Protein AF-N1QVI1-F1 (afdb_monomer_lite)

Structure (mmCIF, N/CA/C/O backbone):
data_AF-N1QVI1-F1
#
_entry.id   AF-N1QVI1-F1
#
loop_
_atom_site.group_PDB
_atom_site.id
_atom_site.type_symbol
_atom_site.label_atom_id
_atom_site.label_alt_id
_atom_site.label_comp_id
_atom_site.label_asym_id
_atom_site.label_entity_id
_atom_site.label_seq_id
_atom_site.pdbx_PDB_ins_code
_atom_site.Cartn_x
_atom_site.Cartn_y
_atom_site.Cartn_z
_atom_site.occupancy
_atom_site.B_iso_or_equiv
_atom_site.auth_seq_id
_atom_site.auth_comp_id
_atom_site.auth_asym_id
_atom_site.auth_atom_id
_atom_site.pdbx_PDB_model_num
ATOM 1 N N . MET A 1 1 ? -6.218 15.085 -15.668 1.00 35.78 1 MET A N 1
ATOM 2 C CA . MET A 1 1 ? -5.219 14.094 -15.219 1.00 35.78 1 MET A CA 1
ATOM 3 C C . MET A 1 1 ? -5.802 12.725 -15.491 1.00 35.78 1 MET A C 1
ATOM 5 O O . MET A 1 1 ? -6.701 12.323 -14.772 1.00 35.78 1 MET A O 1
ATOM 9 N N . ALA A 1 2 ? -5.383 12.077 -16.571 1.00 37.12 2 ALA A N 1
ATOM 10 C CA . ALA A 1 2 ? -5.749 10.697 -16.863 1.00 37.12 2 ALA A CA 1
ATOM 11 C C . ALA A 1 2 ? -4.432 9.932 -16.987 1.00 37.12 2 ALA A C 1
ATOM 13 O O . ALA A 1 2 ? -3.687 10.149 -17.939 1.00 37.12 2 ALA A O 1
ATOM 14 N N . ALA A 1 3 ? -4.107 9.132 -15.975 1.00 42.97 3 ALA A N 1
ATOM 15 C CA . ALA A 1 3 ? -3.075 8.118 -16.097 1.00 42.97 3 ALA A CA 1
ATOM 16 C C . ALA A 1 3 ? -3.731 6.927 -16.801 1.00 42.97 3 ALA A C 1
ATOM 18 O O . ALA A 1 3 ? -4.469 6.162 -16.189 1.00 42.97 3 ALA A O 1
ATOM 19 N N . THR A 1 4 ? -3.560 6.845 -18.118 1.00 50.41 4 THR A N 1
ATOM 20 C CA . THR A 1 4 ? -3.951 5.683 -18.921 1.00 50.41 4 THR A CA 1
ATOM 21 C C . THR A 1 4 ? -2.720 4.803 -19.076 1.00 50.41 4 THR A C 1
ATOM 23 O O . THR A 1 4 ? -1.844 5.111 -19.882 1.00 50.41 4 THR A O 1
ATOM 26 N N . GLY A 1 5 ? -2.632 3.748 -18.275 1.00 44.97 5 GLY A N 1
ATOM 27 C CA . GLY A 1 5 ? -1.509 2.816 -18.294 1.00 44.97 5 GLY A CA 1
ATOM 28 C C . GLY A 1 5 ? -1.840 1.569 -17.491 1.00 44.97 5 GLY A C 1
ATOM 29 O O . GLY A 1 5 ? -1.283 1.362 -16.425 1.00 44.97 5 GLY A O 1
ATOM 30 N N . GLY A 1 6 ? -2.818 0.807 -17.965 1.00 54.44 6 GLY A N 1
ATOM 31 C CA . GLY A 1 6 ? -3.192 -0.492 -17.420 1.00 54.44 6 GLY A CA 1
ATOM 32 C C . GLY A 1 6 ? -4.305 -1.076 -18.276 1.00 54.44 6 GLY A C 1
ATOM 33 O O . GLY A 1 6 ? -5.208 -0.348 -18.693 1.00 54.44 6 GLY A O 1
ATOM 34 N N . SER A 1 7 ? -4.216 -2.361 -18.595 1.00 58.31 7 SER A N 1
ATOM 35 C CA . SER A 1 7 ? -5.334 -3.105 -19.183 1.00 58.31 7 SER A CA 1
ATOM 36 C C . SER A 1 7 ? -6.578 -3.010 -18.279 1.00 58.31 7 SER A C 1
ATOM 38 O O . SER A 1 7 ? -6.454 -2.791 -17.072 1.00 58.31 7 SER A O 1
ATOM 40 N N . ASP A 1 8 ? -7.788 -3.185 -18.825 1.00 60.81 8 ASP A N 1
ATOM 41 C CA . ASP A 1 8 ? -9.035 -3.140 -18.031 1.00 60.81 8 ASP A CA 1
ATOM 42 C C . ASP A 1 8 ? -8.995 -4.112 -16.827 1.00 60.81 8 ASP A C 1
ATOM 44 O O . ASP A 1 8 ? -9.568 -3.850 -15.767 1.00 60.81 8 ASP A O 1
ATOM 48 N N . GLU A 1 9 ? -8.254 -5.218 -16.959 1.00 62.69 9 GLU A N 1
ATOM 49 C CA . GLU A 1 9 ? -8.021 -6.199 -15.894 1.00 62.69 9 GLU A CA 1
ATOM 50 C C . GLU A 1 9 ? -7.127 -5.658 -14.761 1.00 62.69 9 GLU A C 1
ATOM 52 O O . GLU A 1 9 ? -7.399 -5.905 -13.581 1.00 62.69 9 GLU A O 1
ATOM 57 N N . GLU A 1 10 ? -6.094 -4.880 -15.092 1.00 67.56 10 GLU A N 1
ATOM 58 C CA . GLU A 1 10 ? -5.179 -4.254 -14.128 1.00 67.56 10 GLU A CA 1
ATOM 59 C C . GLU A 1 10 ? -5.837 -3.093 -13.386 1.00 67.56 10 GLU A C 1
ATOM 61 O O . GLU A 1 10 ? -5.700 -2.990 -12.163 1.00 67.56 10 GLU A O 1
ATOM 66 N N . ALA A 1 11 ? -6.636 -2.283 -14.088 1.00 73.50 11 ALA A N 1
ATOM 67 C CA . ALA A 1 11 ? -7.488 -1.278 -13.455 1.00 73.50 11 ALA A CA 1
ATOM 68 C C . ALA A 1 11 ? -8.437 -1.936 -12.433 1.00 73.50 11 ALA A C 1
ATOM 70 O O . ALA A 1 11 ? -8.555 -1.478 -11.294 1.00 73.50 11 ALA A O 1
ATOM 71 N N . GLY A 1 12 ? -9.019 -3.089 -12.783 1.00 87.31 12 GLY A N 1
ATOM 72 C CA . GLY A 1 12 ? -9.864 -3.866 -11.877 1.00 87.31 12 GLY A CA 1
ATOM 73 C C . GLY A 1 12 ? -9.129 -4.453 -10.663 1.00 87.31 12 GLY A C 1
ATOM 74 O O . GLY A 1 12 ? -9.738 -4.654 -9.611 1.00 87.31 12 GLY A O 1
ATOM 75 N N . LEU A 1 13 ? -7.833 -4.762 -10.760 1.00 89.81 13 LEU A N 1
ATOM 76 C CA . LEU A 1 13 ? -7.024 -5.198 -9.611 1.00 89.81 13 LEU A CA 1
ATOM 77 C C . LEU A 1 13 ? -6.694 -4.029 -8.680 1.00 89.81 13 LEU A C 1
ATOM 79 O O . LEU A 1 13 ? -6.829 -4.163 -7.461 1.00 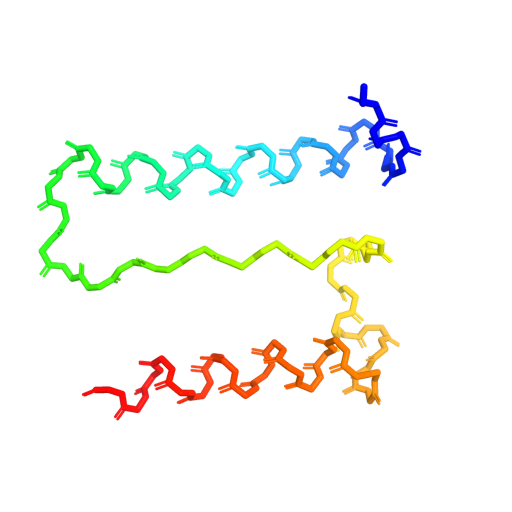89.81 13 LEU A O 1
ATOM 83 N N . ARG A 1 14 ? -6.330 -2.879 -9.252 1.00 90.69 14 ARG A N 1
ATOM 84 C CA . ARG A 1 14 ? -6.064 -1.643 -8.513 1.00 90.69 14 ARG A CA 1
ATOM 85 C C . ARG A 1 14 ? -7.280 -1.204 -7.699 1.00 90.69 14 ARG A C 1
ATOM 87 O O . ARG A 1 14 ? -7.180 -1.043 -6.482 1.00 90.69 14 ARG A O 1
ATOM 94 N N . ASP A 1 15 ? -8.433 -1.066 -8.348 1.00 93.88 15 ASP A N 1
ATOM 95 C CA . ASP A 1 15 ? -9.644 -0.559 -7.698 1.00 93.88 15 ASP A CA 1
ATOM 96 C C . ASP A 1 15 ? -10.147 -1.510 -6.604 1.00 93.88 15 ASP A C 1
ATOM 98 O O . ASP A 1 15 ? -10.617 -1.062 -5.556 1.00 93.88 15 ASP A O 1
ATOM 102 N N . ARG A 1 16 ? -9.963 -2.827 -6.779 1.00 94.31 16 ARG A N 1
ATOM 103 C CA . ARG A 1 16 ? -10.230 -3.817 -5.722 1.00 94.31 16 ARG A CA 1
ATOM 104 C C . ARG A 1 16 ? -9.327 -3.636 -4.504 1.00 94.31 16 ARG A C 1
ATOM 106 O O . ARG A 1 16 ? -9.817 -3.733 -3.379 1.00 94.31 16 ARG A O 1
ATOM 113 N N . GLY A 1 17 ? -8.037 -3.369 -4.708 1.00 94.56 17 GLY A N 1
ATOM 114 C CA . GLY A 1 17 ? -7.099 -3.088 -3.618 1.00 94.56 17 GLY A CA 1
ATOM 115 C C . GLY A 1 17 ? -7.503 -1.848 -2.816 1.00 94.56 17 GLY A C 1
ATOM 116 O O . GLY A 1 17 ? -7.575 -1.901 -1.587 1.00 94.56 17 GLY A O 1
ATOM 117 N N . VAL A 1 18 ? -7.857 -0.762 -3.513 1.00 96.06 18 VAL A N 1
ATOM 118 C CA . VAL A 1 18 ? -8.355 0.480 -2.894 1.00 96.06 18 VAL A CA 1
ATOM 119 C C . VAL A 1 18 ? -9.658 0.233 -2.135 1.00 96.06 18 VAL A C 1
ATOM 121 O O . VAL A 1 18 ? -9.790 0.647 -0.984 1.00 96.06 18 VAL A O 1
ATOM 124 N N . TRP A 1 19 ? -10.609 -0.484 -2.741 1.00 97.44 19 TRP A N 1
ATOM 125 C CA . TRP A 1 19 ? -11.879 -0.813 -2.098 1.00 97.44 19 TRP A CA 1
ATOM 126 C C . TRP A 1 19 ? -11.681 -1.601 -0.799 1.00 97.44 19 TRP A C 1
ATOM 128 O O . TRP A 1 19 ? -12.333 -1.302 0.202 1.00 97.44 19 TRP A O 1
ATOM 138 N N . TYR A 1 20 ? -10.768 -2.577 -0.784 1.00 97.25 20 TYR A N 1
ATOM 139 C CA . TYR A 1 20 ? -10.481 -3.370 0.411 1.00 97.25 20 TYR A CA 1
ATOM 140 C C . TYR A 1 20 ? -9.870 -2.514 1.527 1.00 97.25 20 TYR A C 1
ATOM 142 O O . TYR A 1 20 ? -10.318 -2.586 2.671 1.00 97.25 20 TYR A O 1
ATOM 150 N N . TYR A 1 21 ? -8.909 -1.652 1.185 1.00 97.56 21 TYR A N 1
ATOM 151 C CA . TYR A 1 21 ? -8.304 -0.700 2.116 1.00 97.56 21 TYR A CA 1
ATOM 152 C C . TYR A 1 21 ? -9.342 0.240 2.751 1.00 97.56 21 TYR A C 1
ATOM 154 O O . TYR A 1 21 ? -9.407 0.361 3.977 1.00 97.56 21 TYR A O 1
ATOM 162 N N . GLU A 1 22 ? -10.190 0.875 1.938 1.00 97.75 22 GLU A N 1
ATOM 163 C CA . GLU A 1 22 ? -11.241 1.767 2.439 1.00 97.75 22 GLU A CA 1
ATOM 164 C C . GLU A 1 22 ? -12.289 1.010 3.266 1.00 97.75 22 GLU A C 1
ATOM 166 O O . GLU A 1 22 ? -12.722 1.498 4.310 1.00 97.75 22 GLU A O 1
ATOM 171 N N . SER A 1 23 ? -12.642 -0.215 2.866 1.00 98.00 23 SER A N 1
ATOM 172 C CA . SER A 1 23 ? -13.586 -1.056 3.610 1.00 98.00 23 SER A CA 1
ATOM 173 C C . SER A 1 23 ? -13.046 -1.464 4.983 1.00 98.00 23 SER A C 1
ATOM 175 O O . SER A 1 23 ? -13.796 -1.426 5.957 1.00 98.00 23 SER A O 1
ATOM 177 N N . LEU A 1 24 ? -11.754 -1.802 5.089 1.00 9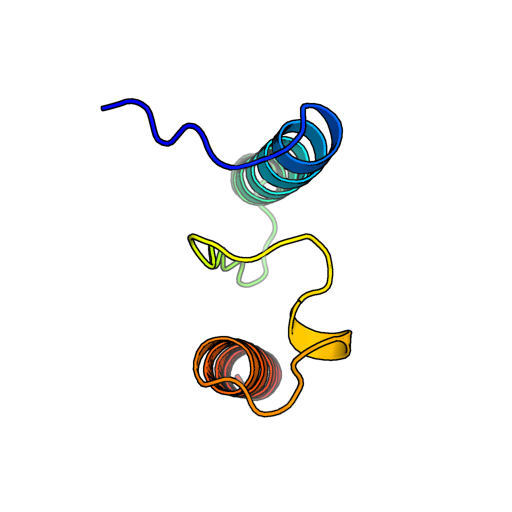7.62 24 LEU A N 1
ATOM 178 C CA . LEU A 1 24 ? -11.106 -2.109 6.371 1.00 97.62 24 LEU A CA 1
ATOM 179 C C . LEU A 1 24 ? -11.112 -0.906 7.320 1.00 97.62 24 LEU A C 1
ATOM 181 O O . LEU A 1 24 ? -11.404 -1.054 8.507 1.00 97.62 24 LEU A O 1
ATOM 185 N N . LYS A 1 25 ? -10.836 0.298 6.805 1.00 96.62 25 LYS A N 1
ATOM 186 C CA . LYS A 1 25 ? -10.938 1.525 7.608 1.00 96.62 25 LYS A CA 1
ATOM 187 C C . LYS A 1 25 ? -12.378 1.794 8.041 1.00 96.62 25 LYS A C 1
ATOM 189 O O . LYS A 1 25 ? -12.620 2.110 9.203 1.00 96.62 25 LYS A O 1
ATOM 194 N N . ALA A 1 26 ? -13.334 1.652 7.125 1.00 97.56 26 ALA A N 1
ATOM 195 C CA . ALA A 1 26 ? -14.742 1.935 7.385 1.00 97.56 26 ALA A CA 1
ATOM 196 C C . ALA A 1 26 ? -15.372 0.969 8.401 1.00 97.56 26 ALA A C 1
ATOM 198 O O . ALA A 1 26 ? -16.233 1.380 9.176 1.00 97.56 26 ALA A O 1
ATOM 199 N N . CYS A 1 27 ? -14.945 -0.297 8.432 1.00 97.12 27 CYS A N 1
ATOM 200 C CA . CYS A 1 27 ? -15.473 -1.286 9.372 1.00 97.12 27 CYS A CA 1
ATOM 201 C C . CYS A 1 27 ? -14.863 -1.199 10.782 1.00 97.12 27 CYS A C 1
ATOM 203 O O . CYS A 1 27 ? -15.238 -1.984 11.652 1.00 97.12 27 CYS A O 1
ATOM 205 N N . GLY A 1 28 ? -13.948 -0.253 11.023 1.00 95.88 28 GLY A N 1
ATOM 206 C CA . GLY A 1 28 ? -13.310 -0.068 12.325 1.00 95.88 28 GLY A CA 1
ATOM 207 C C . GLY A 1 28 ? -12.313 -1.171 12.672 1.00 95.88 28 GLY A C 1
ATOM 208 O O . GLY A 1 28 ? -12.176 -1.519 13.844 1.00 95.88 28 GLY A O 1
ATOM 209 N N . TYR A 1 29 ? -11.639 -1.745 11.669 1.00 96.94 29 TYR A N 1
ATOM 210 C CA . TYR A 1 29 ? -10.572 -2.714 11.901 1.00 96.94 29 TYR A CA 1
ATOM 211 C C . TYR A 1 29 ? -9.538 -2.153 12.892 1.00 96.94 29 TYR A C 1
ATOM 213 O O . TYR A 1 29 ? -9.015 -1.058 12.704 1.00 96.94 29 TYR A O 1
ATOM 221 N N . GLY A 1 30 ? -9.264 -2.899 13.967 1.00 95.88 30 GLY A N 1
ATOM 222 C CA . GLY A 1 30 ? -8.450 -2.427 15.096 1.00 95.88 30 GLY A CA 1
ATOM 223 C C . GLY A 1 30 ? -6.933 -2.518 14.901 1.00 95.88 30 GLY A C 1
ATOM 224 O O . GLY A 1 30 ? -6.195 -2.198 15.828 1.00 95.88 30 GLY A O 1
ATOM 225 N N . GLY A 1 31 ? -6.469 -2.997 13.745 1.00 94.62 31 GLY A N 1
ATOM 226 C CA . GLY A 1 31 ? -5.049 -3.061 13.398 1.00 94.62 31 GLY A CA 1
ATOM 227 C C . GLY A 1 31 ? -4.602 -1.903 12.504 1.00 94.62 31 GLY A C 1
ATOM 228 O O . GLY A 1 31 ? -5.411 -1.103 12.036 1.00 94.62 31 GLY A O 1
ATOM 229 N N . GLU A 1 32 ? -3.301 -1.841 12.225 1.00 95.44 32 GLU A N 1
ATOM 230 C CA . GLU A 1 32 ? -2.757 -0.897 11.248 1.00 95.44 32 GLU A CA 1
ATOM 231 C C . GLU A 1 32 ? -3.104 -1.322 9.819 1.00 95.44 32 GLU A C 1
ATOM 233 O O . GLU A 1 32 ? -3.072 -2.505 9.474 1.00 95.44 32 GLU A O 1
ATOM 238 N N . VAL A 1 33 ? -3.416 -0.340 8.973 1.00 95.62 33 VAL A N 1
ATOM 239 C CA . VAL A 1 33 ? -3.678 -0.556 7.550 1.00 95.62 33 VAL A CA 1
ATOM 240 C C . VAL A 1 33 ? -2.925 0.499 6.750 1.00 95.62 33 VAL A C 1
ATOM 242 O O . VAL A 1 33 ? -3.103 1.699 6.962 1.00 95.62 33 VAL A O 1
ATOM 245 N N . GLU A 1 34 ? -2.116 0.054 5.794 1.00 95.69 34 GLU A N 1
ATOM 246 C CA . GLU A 1 34 ? -1.393 0.912 4.857 1.00 95.69 34 GLU A CA 1
ATOM 247 C C . GLU A 1 34 ? -1.731 0.539 3.411 1.00 95.69 34 GLU A C 1
ATOM 249 O O . GLU A 1 34 ? -1.988 -0.624 3.104 1.00 95.69 34 GLU A O 1
ATOM 254 N N . LEU A 1 35 ? -1.700 1.531 2.519 1.00 95.38 35 LEU A N 1
ATOM 255 C CA . LEU A 1 35 ? -1.845 1.351 1.078 1.00 95.38 35 LEU A CA 1
ATOM 256 C C . LEU A 1 35 ? -0.622 1.958 0.382 1.00 95.38 35 LEU A C 1
ATOM 258 O O . LEU A 1 35 ? -0.259 3.104 0.651 1.00 95.38 35 LEU A O 1
ATOM 262 N N . LEU A 1 36 ? 0.002 1.188 -0.509 1.00 94.25 36 LEU A N 1
ATOM 263 C CA . LEU A 1 36 ? 1.068 1.639 -1.401 1.00 94.25 36 LEU A CA 1
ATOM 264 C C . LEU A 1 36 ? 0.612 1.405 -2.841 1.00 94.25 36 LEU A C 1
ATOM 266 O O . LEU A 1 36 ? 0.274 0.281 -3.204 1.00 94.25 36 LEU A O 1
ATOM 270 N N . GLU A 1 37 ? 0.635 2.457 -3.652 1.00 92.44 37 GLU A N 1
ATOM 271 C CA . GLU A 1 37 ? 0.417 2.368 -5.094 1.00 92.44 37 GLU A CA 1
ATOM 272 C C . GLU A 1 37 ? 1.760 2.550 -5.812 1.00 92.44 37 GLU A C 1
ATOM 274 O O . GLU A 1 37 ? 2.370 3.617 -5.747 1.00 92.44 37 GLU A O 1
ATOM 279 N N . SER A 1 38 ? 2.236 1.497 -6.479 1.00 92.50 38 SER A N 1
ATOM 280 C CA . SER A 1 38 ? 3.433 1.549 -7.321 1.00 92.50 38 SER A CA 1
ATOM 281 C C . SER A 1 38 ? 3.023 1.941 -8.739 1.00 92.50 38 SER A C 1
ATOM 283 O O . SER A 1 38 ? 2.600 1.095 -9.519 1.00 92.50 38 SER A O 1
ATOM 285 N N . MET A 1 39 ? 3.120 3.233 -9.058 1.00 89.56 39 MET A N 1
ATOM 286 C CA . MET A 1 39 ? 2.807 3.761 -10.396 1.00 89.56 39 MET A CA 1
ATOM 287 C C . MET A 1 39 ? 3.632 3.052 -11.475 1.00 89.56 39 MET A C 1
ATOM 289 O O . MET A 1 39 ? 4.748 2.635 -11.188 1.00 89.56 39 MET A O 1
ATOM 293 N N . ASP A 1 40 ? 3.140 2.970 -12.711 1.00 89.00 40 ASP A N 1
ATOM 294 C CA . ASP A 1 40 ? 3.863 2.412 -13.874 1.00 89.00 40 ASP A CA 1
ATOM 295 C C . ASP A 1 40 ? 4.408 0.981 -13.679 1.00 89.00 40 ASP A C 1
ATOM 297 O O . ASP A 1 40 ? 5.437 0.614 -14.253 1.00 89.00 40 ASP A O 1
ATOM 301 N N . GLU A 1 41 ? 3.768 0.185 -12.824 1.00 91.25 41 GLU A N 1
ATOM 302 C CA . GLU A 1 41 ? 4.113 -1.213 -12.5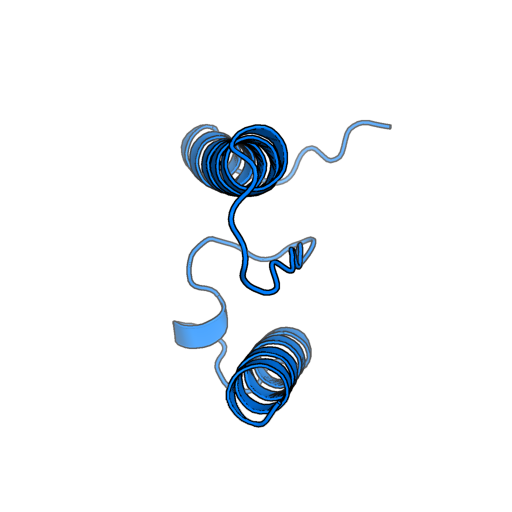91 1.00 91.25 41 GLU A CA 1
ATOM 303 C C . GLU A 1 41 ? 2.896 -2.113 -12.807 1.00 91.25 41 GLU A C 1
ATOM 305 O O . GLU A 1 41 ? 1.807 -1.839 -12.303 1.00 91.25 41 GLU A O 1
ATOM 310 N N . ASP A 1 42 ? 3.108 -3.212 -13.528 1.00 90.19 42 ASP A N 1
ATOM 311 C CA . ASP A 1 42 ? 2.066 -4.191 -13.830 1.00 90.19 42 ASP A CA 1
ATOM 312 C C . ASP A 1 42 ? 1.793 -5.116 -12.631 1.00 90.19 42 ASP A C 1
ATOM 314 O O . ASP A 1 42 ? 2.535 -5.171 -11.636 1.00 90.19 42 ASP A O 1
ATOM 318 N N . HIS A 1 43 ? 0.728 -5.913 -12.729 1.00 90.00 43 HIS A N 1
ATOM 319 C CA . HIS A 1 43 ? 0.400 -6.888 -11.693 1.00 90.00 43 HIS A CA 1
ATOM 320 C C . HIS A 1 43 ? 1.577 -7.848 -11.417 1.00 90.00 43 HIS A C 1
ATOM 322 O O . HIS A 1 43 ? 2.155 -8.450 -12.320 1.00 90.00 43 HIS A O 1
ATOM 328 N N . VAL A 1 44 ? 1.917 -8.024 -10.134 1.00 91.38 44 VAL A N 1
ATOM 329 C CA . VAL A 1 4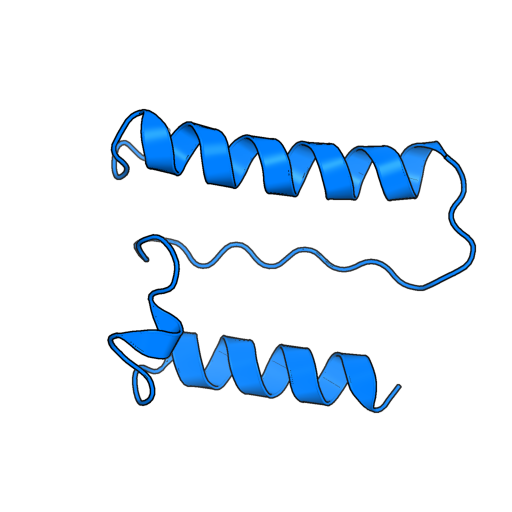4 ? 3.019 -8.893 -9.668 1.00 91.38 44 VAL A CA 1
ATOM 330 C C . VAL A 1 44 ? 4.408 -8.487 -10.194 1.00 91.38 44 VAL A C 1
ATOM 332 O O . VAL A 1 44 ? 5.318 -9.319 -10.285 1.00 91.38 44 VAL A O 1
ATOM 335 N N . PHE A 1 45 ? 4.625 -7.204 -10.502 1.00 93.94 45 PHE A N 1
ATOM 336 C CA . PHE A 1 45 ? 5.913 -6.719 -11.008 1.00 93.94 45 PHE A CA 1
ATOM 337 C C . PHE A 1 45 ? 7.121 -7.132 -10.153 1.00 93.94 45 PHE A C 1
ATOM 339 O O . PHE A 1 45 ? 8.190 -7.399 -10.695 1.00 93.94 45 PHE A O 1
ATOM 346 N N . TYR A 1 46 ? 6.972 -7.243 -8.831 1.00 93.88 46 TYR A N 1
ATOM 347 C CA . TYR A 1 46 ? 8.050 -7.631 -7.919 1.00 93.88 46 TYR A CA 1
ATOM 348 C C . TYR A 1 46 ? 8.511 -9.087 -8.101 1.00 93.88 46 TYR A C 1
ATOM 350 O O . TYR A 1 46 ? 9.650 -9.401 -7.766 1.00 93.88 46 TYR A O 1
ATOM 358 N N . CYS A 1 47 ? 7.681 -9.973 -8.662 1.00 95.31 47 CYS A N 1
ATOM 359 C CA . CYS A 1 47 ? 8.107 -11.323 -9.049 1.00 95.31 47 CYS A CA 1
ATOM 360 C C . CYS A 1 47 ? 8.861 -11.311 -10.383 1.00 95.31 47 CYS A C 1
ATOM 362 O O . CYS A 1 47 ? 9.817 -12.063 -10.559 1.00 95.31 47 CYS A O 1
ATOM 364 N N . MET A 1 48 ? 8.444 -10.449 -11.313 1.00 95.44 48 MET A N 1
ATOM 365 C CA . MET A 1 48 ? 9.017 -10.367 -12.661 1.00 95.44 48 MET A CA 1
ATOM 366 C C . MET A 1 48 ? 10.323 -9.561 -12.692 1.00 95.44 48 MET A C 1
ATOM 368 O O . MET A 1 48 ? 11.254 -9.886 -13.427 1.00 95.44 48 MET A O 1
ATOM 372 N N . LYS A 1 49 ? 10.405 -8.513 -11.868 1.00 96.00 49 LYS A N 1
ATOM 373 C CA . LYS A 1 49 ? 11.514 -7.559 -11.754 1.00 96.00 49 LYS A CA 1
ATOM 374 C C . LYS A 1 49 ? 11.969 -7.442 -10.288 1.00 96.00 49 LYS A C 1
ATOM 376 O O . LYS A 1 49 ? 11.945 -6.344 -9.726 1.00 96.00 49 LYS A O 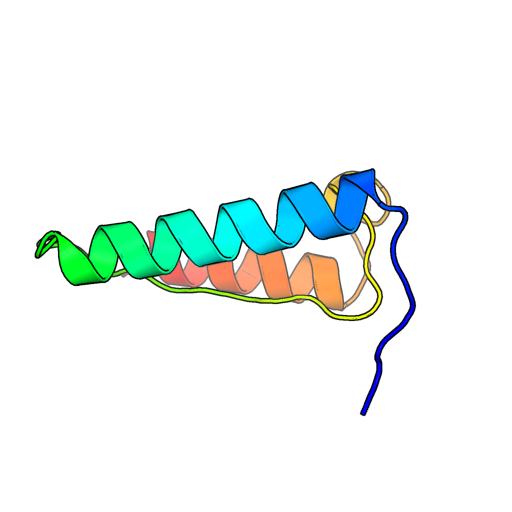1
ATOM 381 N N . PRO A 1 50 ? 12.437 -8.537 -9.655 1.00 95.56 50 PRO A N 1
ATOM 382 C CA . PRO A 1 50 ? 12.680 -8.594 -8.207 1.00 95.56 50 PRO A CA 1
ATOM 383 C C . PRO A 1 50 ? 13.798 -7.679 -7.701 1.00 95.56 50 PRO A C 1
ATOM 385 O O . PRO A 1 50 ? 13.908 -7.461 -6.501 1.00 95.56 50 PRO A O 1
ATOM 388 N N . ARG A 1 51 ? 14.640 -7.159 -8.601 1.00 96.44 51 ARG A N 1
ATOM 389 C CA . ARG A 1 51 ? 15.737 -6.229 -8.284 1.00 96.44 51 ARG A CA 1
ATOM 390 C C . ARG A 1 51 ? 15.485 -4.800 -8.772 1.00 96.44 51 ARG A C 1
ATOM 392 O O . ARG A 1 51 ? 16.410 -3.997 -8.764 1.00 96.44 51 ARG A O 1
ATOM 399 N N . SER A 1 52 ? 14.281 -4.498 -9.259 1.00 96.81 52 SER A N 1
ATOM 400 C CA . SER A 1 52 ? 13.918 -3.117 -9.590 1.00 96.81 52 SER A CA 1
ATOM 401 C C . SER A 1 52 ? 13.824 -2.274 -8.321 1.00 96.81 52 SER A C 1
ATOM 403 O O . SER A 1 52 ? 13.507 -2.795 -7.252 1.00 96.81 52 SER A O 1
ATOM 405 N N . GLU A 1 53 ? 14.064 -0.970 -8.442 1.00 96.62 53 GLU A N 1
ATOM 406 C CA . GLU A 1 53 ? 13.983 -0.038 -7.311 1.00 96.62 53 GLU A CA 1
ATOM 407 C C . GLU A 1 53 ? 12.610 -0.100 -6.629 1.00 96.62 53 GLU A C 1
ATOM 409 O O . GLU A 1 53 ? 12.541 -0.236 -5.412 1.00 96.62 53 GLU A O 1
ATOM 414 N N . LYS A 1 54 ? 11.521 -0.144 -7.409 1.00 96.38 54 LYS A N 1
ATOM 415 C CA . LYS A 1 54 ? 10.152 -0.279 -6.884 1.00 96.38 54 LYS A CA 1
ATOM 416 C C . LYS A 1 54 ? 9.900 -1.624 -6.200 1.00 96.38 54 LYS A C 1
ATOM 418 O O . LYS A 1 54 ? 9.140 -1.689 -5.238 1.00 96.38 54 LYS A O 1
ATOM 423 N N . ALA A 1 55 ? 10.518 -2.712 -6.671 1.00 96.88 55 ALA A N 1
ATOM 424 C CA . ALA A 1 55 ? 10.374 -4.014 -6.016 1.00 96.88 55 ALA A CA 1
ATOM 425 C C . ALA A 1 55 ? 11.115 -4.046 -4.676 1.00 96.88 55 ALA A C 1
ATOM 427 O O . ALA A 1 55 ? 10.606 -4.625 -3.718 1.00 96.88 55 ALA A O 1
ATOM 428 N N . ILE A 1 56 ? 12.285 -3.406 -4.606 1.00 97.00 56 ILE A N 1
ATOM 429 C CA . ILE A 1 56 ? 13.048 -3.249 -3.364 1.00 97.00 56 ILE A CA 1
ATOM 430 C C . ILE A 1 56 ? 12.270 -2.362 -2.385 1.00 97.00 56 ILE A C 1
ATOM 432 O O . ILE A 1 56 ? 12.073 -2.763 -1.244 1.00 97.00 56 ILE A O 1
ATOM 436 N N . GLU A 1 57 ? 11.729 -1.229 -2.841 1.00 97.12 57 GLU A N 1
ATOM 437 C CA . GLU A 1 57 ? 10.881 -0.346 -2.028 1.00 97.12 57 GLU A CA 1
ATOM 438 C C . GLU A 1 57 ? 9.664 -1.087 -1.448 1.00 97.1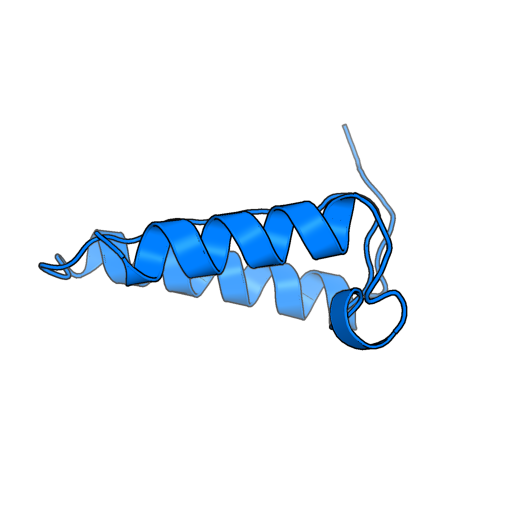2 57 GLU A C 1
ATOM 440 O O . GLU A 1 57 ? 9.390 -0.998 -0.249 1.00 97.12 57 GLU A O 1
ATOM 445 N N . LEU A 1 58 ? 8.954 -1.862 -2.277 1.00 96.75 58 LEU A N 1
ATOM 446 C CA . LEU A 1 58 ? 7.827 -2.679 -1.827 1.00 96.75 58 LEU A CA 1
ATOM 447 C C . LEU A 1 58 ? 8.261 -3.692 -0.754 1.00 96.75 58 LEU A C 1
ATOM 449 O O . LEU A 1 58 ? 7.582 -3.833 0.263 1.00 96.75 58 LEU A O 1
ATOM 453 N N . GLN A 1 59 ? 9.383 -4.389 -0.960 1.00 96.50 59 GLN A N 1
ATOM 454 C CA . GLN A 1 59 ? 9.909 -5.364 0.003 1.00 96.50 59 GLN A CA 1
ATOM 455 C C . GLN A 1 59 ? 10.299 -4.705 1.328 1.00 96.50 59 GLN A C 1
ATOM 457 O O . GLN A 1 59 ? 9.915 -5.203 2.388 1.00 96.50 59 GLN A O 1
ATOM 462 N N . ASP A 1 60 ? 10.999 -3.573 1.283 1.00 97.06 60 ASP A N 1
ATOM 463 C CA . ASP A 1 60 ? 11.389 -2.822 2.475 1.00 97.06 60 ASP A CA 1
ATOM 464 C C . ASP A 1 60 ? 10.164 -2.335 3.248 1.00 97.06 60 ASP A C 1
ATOM 466 O O . ASP A 1 60 ? 10.123 -2.442 4.477 1.00 97.06 60 ASP A O 1
ATOM 470 N N . ARG A 1 61 ? 9.119 -1.880 2.546 1.00 96.88 61 ARG A N 1
ATOM 471 C CA . ARG A 1 61 ? 7.868 -1.465 3.184 1.00 96.88 61 ARG A CA 1
ATOM 472 C C . ARG A 1 61 ? 7.129 -2.631 3.835 1.00 96.88 61 ARG A C 1
ATOM 474 O O . ARG A 1 61 ? 6.658 -2.483 4.960 1.00 96.88 61 ARG A O 1
ATOM 481 N N . ILE A 1 62 ? 7.067 -3.793 3.181 1.00 96.38 62 ILE A N 1
ATOM 482 C CA . ILE A 1 62 ? 6.476 -5.010 3.764 1.00 96.38 62 ILE A CA 1
ATOM 483 C C . ILE A 1 62 ? 7.248 -5.426 5.021 1.00 96.38 62 ILE A C 1
ATOM 485 O O . ILE A 1 62 ? 6.644 -5.668 6.065 1.00 96.38 62 ILE A O 1
ATOM 489 N N . LEU A 1 63 ? 8.581 -5.486 4.949 1.00 97.31 63 LEU A N 1
ATOM 490 C CA . LEU A 1 63 ? 9.419 -5.846 6.093 1.00 97.31 63 LEU A CA 1
ATOM 491 C C . LEU A 1 63 ? 9.298 -4.829 7.230 1.00 97.31 63 LEU A C 1
ATOM 493 O O . LEU A 1 63 ? 9.272 -5.227 8.392 1.00 97.31 63 LEU A O 1
ATOM 497 N N . GLY A 1 64 ? 9.213 -3.540 6.907 1.00 97.38 64 GLY A N 1
ATOM 498 C CA . GLY A 1 64 ? 8.970 -2.476 7.873 1.00 97.38 64 GLY A CA 1
ATOM 499 C C . GLY A 1 64 ? 7.629 -2.651 8.576 1.00 97.38 64 GLY A C 1
ATOM 500 O O . GLY A 1 64 ? 7.588 -2.632 9.800 1.00 97.38 64 GLY A O 1
ATOM 501 N N . PHE A 1 65 ? 6.558 -2.898 7.819 1.00 97.12 65 PHE A N 1
ATOM 502 C CA . PHE A 1 65 ? 5.216 -3.107 8.362 1.00 97.12 65 PHE A CA 1
ATOM 503 C C . PHE A 1 65 ? 5.139 -4.329 9.286 1.00 97.12 65 PHE A C 1
ATOM 505 O O . PHE A 1 65 ? 4.587 -4.240 10.375 1.00 97.12 65 PHE A O 1
ATOM 512 N N . LEU A 1 66 ? 5.740 -5.455 8.890 1.00 96.31 66 LEU A N 1
ATOM 513 C CA . LEU A 1 66 ? 5.722 -6.695 9.678 1.00 96.31 66 LEU A CA 1
ATOM 514 C C . LEU A 1 66 ? 6.573 -6.644 10.955 1.00 96.31 66 LEU A C 1
ATOM 516 O O . LEU A 1 66 ? 6.429 -7.512 11.812 1.00 96.31 66 LEU A O 1
ATOM 520 N N . ARG A 1 67 ? 7.505 -5.692 11.055 1.00 95.94 67 ARG A N 1
ATOM 521 C CA . ARG A 1 67 ? 8.398 -5.527 12.213 1.00 95.94 67 ARG A CA 1
ATOM 522 C C . ARG A 1 67 ? 7.897 -4.505 13.234 1.00 95.94 67 ARG A C 1
ATOM 524 O O . ARG A 1 67 ? 8.579 -4.322 14.241 1.00 95.94 67 ARG A O 1
ATOM 531 N N . LYS A 1 68 ? 6.791 -3.818 12.950 1.00 87.19 68 LYS A N 1
ATOM 532 C CA . LYS A 1 68 ? 6.116 -2.944 13.915 1.00 87.19 68 LYS A CA 1
ATOM 533 C C . LYS A 1 68 ? 5.530 -3.767 15.058 1.00 87.19 68 LYS A C 1
ATOM 535 O O . LYS A 1 68 ? 5.636 -3.287 16.206 1.00 87.19 68 LYS A O 1
#

Secondary structure (DSSP, 8-state):
-----S-HHHHHHHHHHHHHHHHHHHTT-SS-------TT--TTHHHHSTTSHHHHHHHHHHHHHHT-

Organism: Aegilops tauschii (NCBI:txid37682)

Radius of gyration: 13.69 Å; chains: 1; bounding box: 31×25×34 Å

InterPro domains:
  IPR029058 Alpha/Beta hydrolase fold [G3DSA:3.40.50.1820] (1-68)
  IPR029058 Alpha/Beta hydrolase fold [SSF53474] (4-68)

Sequence (68 aa):
MAATGGSDEEAGLRDRGVWYYESLKACGYGGEVELLESMDEDHVFYCMKPRSEKAIELQDRILGFLRK

Foldseek 3Di:
DDPDAADPVQVVVVVVLVVVQVVCVVVPPPDDGDDDDDPPAGPPNCVVCVPDPVNVVVVVVVVVRVVD

pLDDT: mean 88.24, std 16.18, range [35.78, 98.0]